Protein AF-A0A069PJU6-F1 (afdb_monomer_lite)

Radius of gyration: 13.44 Å; chains: 1; bounding box: 26×18×38 Å

InterPro domains:
  IPR046569 Protein of unknown function DUF6723 [PF20484] (7-78)

Secondary structure (DSSP, 8-state):
------SGGGEEEEEEEEE-TTS-EEEEEEEEETTT--EEES-TTPPPEEEESSHHHHHHHHHHHHHHHHHHHHHS---

Organism: NCBI:txid60547

Sequence (79 aa):
PPSPGLTPDDFAIYASNRRGAAAEYYGTLKVVRKTDGRLLYPFEGAPTIGPFSSRARATEAAEQLGLTIVMGDIARPEL

Foldseek 3Di:
DDDADQDPVQKDKDWFWDADPVRWIWIDIWMARNVHRDTQPDDVPRDIHDRDNDRVSRRVSRVVVNVVSSVVCNVPNDD

Structure (mmCIF, N/CA/C/O backbone):
data_AF-A0A069PJU6-F1
#
_entry.id   AF-A0A069PJU6-F1
#
loop_
_atom_site.group_PDB
_atom_site.id
_atom_site.type_symbol
_atom_site.label_atom_id
_atom_site.label_alt_id
_atom_site.label_comp_id
_atom_site.label_asym_id
_atom_site.label_entity_id
_atom_site.label_seq_id
_atom_site.pdbx_PDB_ins_code
_atom_site.Cartn_x
_atom_site.Cartn_y
_atom_site.Cartn_z
_atom_site.occupancy
_atom_site.B_iso_or_equiv
_atom_site.auth_seq_id
_atom_site.auth_comp_id
_atom_site.auth_asym_id
_atom_site.auth_atom_id
_atom_site.pdbx_PDB_model_num
ATOM 1 N N . PRO A 1 1 ? -9.761 8.572 18.090 1.00 82.50 1 PRO A N 1
ATOM 2 C CA . PRO A 1 1 ? -8.759 7.838 18.905 1.00 82.50 1 PRO A CA 1
ATOM 3 C C . PRO A 1 1 ? -8.151 6.731 18.037 1.00 82.50 1 PRO A C 1
ATOM 5 O O . PRO A 1 1 ? -8.866 6.278 17.143 1.00 82.50 1 PRO A O 1
ATOM 8 N N . PRO A 1 2 ? -6.888 6.324 18.253 1.00 90.00 2 PRO A N 1
ATOM 9 C CA . PRO A 1 2 ? -6.326 5.172 17.551 1.00 90.00 2 PRO A CA 1
ATOM 10 C C . PRO A 1 2 ? -7.160 3.922 17.859 1.00 90.00 2 PRO A C 1
ATOM 12 O O . PRO A 1 2 ? -7.622 3.739 18.990 1.00 90.00 2 PRO A O 1
ATOM 15 N N . SER A 1 3 ? -7.408 3.102 16.840 1.00 95.50 3 SER A N 1
ATOM 16 C CA . SER A 1 3 ? -8.254 1.912 16.937 1.00 95.50 3 SER A CA 1
ATOM 17 C C . SER A 1 3 ? -7.653 0.811 16.064 1.00 95.50 3 SER A C 1
ATOM 19 O O . SER A 1 3 ? -7.563 0.998 14.851 1.00 95.50 3 SER A O 1
ATOM 21 N N . PRO A 1 4 ? -7.207 -0.318 16.643 1.00 95.25 4 PRO A N 1
ATOM 22 C CA . PRO A 1 4 ? -6.555 -1.375 15.878 1.00 95.25 4 PRO A CA 1
ATOM 23 C C . PRO A 1 4 ? -7.547 -2.079 14.944 1.00 95.25 4 PRO A C 1
ATOM 25 O O . PRO A 1 4 ? -8.727 -2.203 15.268 1.00 95.25 4 PRO A O 1
ATOM 28 N N . GLY A 1 5 ? -7.055 -2.569 13.805 1.00 96.12 5 GLY A N 1
ATOM 29 C CA . GLY A 1 5 ? -7.797 -3.498 12.955 1.00 96.12 5 GLY A CA 1
ATOM 30 C C . GLY A 1 5 ? -7.653 -4.921 13.490 1.00 96.12 5 GLY A C 1
ATOM 31 O O . GLY A 1 5 ? -6.603 -5.275 14.022 1.00 96.12 5 GLY A O 1
ATOM 32 N N . LEU A 1 6 ? -8.700 -5.734 13.369 1.00 96.44 6 LEU A N 1
ATOM 33 C CA . LEU A 1 6 ? -8.723 -7.109 13.885 1.00 96.44 6 LEU A CA 1
ATOM 34 C C . LEU A 1 6 ? -8.743 -8.145 12.761 1.00 96.44 6 LEU A C 1
ATOM 36 O O . LEU A 1 6 ? -8.310 -9.281 12.944 1.00 96.44 6 LEU A O 1
ATOM 40 N N . THR A 1 7 ? -9.253 -7.757 11.597 1.00 97.06 7 THR A N 1
ATOM 41 C CA . THR A 1 7 ? -9.438 -8.623 10.435 1.00 97.06 7 THR A CA 1
ATOM 42 C C . THR A 1 7 ? -8.863 -7.965 9.183 1.00 97.06 7 THR A C 1
ATOM 44 O O . THR A 1 7 ? -8.738 -6.742 9.145 1.00 97.06 7 THR A O 1
ATOM 47 N N . PRO A 1 8 ? -8.530 -8.724 8.122 1.00 96.62 8 PRO A N 1
ATOM 48 C CA . PRO A 1 8 ? -8.091 -8.139 6.852 1.00 96.62 8 PRO A CA 1
ATOM 49 C C . PRO A 1 8 ? -9.093 -7.131 6.272 1.00 96.62 8 PRO A C 1
ATOM 51 O O . PRO A 1 8 ? -8.692 -6.143 5.657 1.00 96.62 8 PRO A O 1
ATOM 54 N N . ASP A 1 9 ? -10.388 -7.347 6.518 1.00 97.69 9 ASP A N 1
ATOM 55 C CA . ASP A 1 9 ? -11.466 -6.442 6.131 1.00 97.69 9 ASP A CA 1
ATOM 56 C C . ASP A 1 9 ? -11.424 -5.097 6.854 1.00 97.69 9 ASP A C 1
ATOM 58 O O . ASP A 1 9 ? -12.097 -4.174 6.414 1.00 97.69 9 ASP A O 1
ATOM 62 N N . ASP A 1 10 ? -10.620 -4.917 7.899 1.00 98.00 10 ASP A N 1
ATOM 63 C CA . ASP A 1 10 ? -10.398 -3.615 8.533 1.00 98.00 10 ASP A CA 1
ATOM 64 C C . ASP A 1 10 ? -9.367 -2.764 7.784 1.00 98.00 10 ASP A C 1
ATOM 66 O O . ASP A 1 10 ? -9.084 -1.636 8.182 1.00 98.00 10 ASP A O 1
ATOM 70 N N . PHE A 1 11 ? -8.828 -3.258 6.669 1.00 98.44 11 PHE A N 1
ATOM 71 C CA . PHE A 1 11 ? -7.780 -2.594 5.907 1.00 98.44 11 PHE A CA 1
ATOM 72 C C . PHE A 1 11 ? -8.191 -2.381 4.451 1.00 98.44 11 PHE A C 1
ATOM 74 O O . PHE A 1 11 ? -9.105 -3.011 3.919 1.00 98.44 11 PHE A O 1
ATOM 81 N N . ALA A 1 12 ? -7.519 -1.443 3.795 1.00 98.44 12 ALA A N 1
ATOM 82 C CA . ALA A 1 12 ? -7.602 -1.230 2.361 1.00 98.44 12 ALA A CA 1
ATOM 83 C C . ALA A 1 12 ? -6.193 -1.283 1.769 1.00 98.44 12 ALA A C 1
ATOM 85 O O . ALA A 1 12 ? -5.338 -0.472 2.133 1.00 98.44 12 ALA A O 1
ATOM 86 N N . ILE A 1 13 ? -5.972 -2.230 0.856 1.00 98.31 13 ILE A N 1
ATOM 87 C CA . ILE A 1 13 ? -4.724 -2.397 0.111 1.00 98.31 13 ILE A CA 1
ATOM 88 C C . ILE A 1 13 ? -4.955 -1.890 -1.311 1.00 98.31 13 ILE A C 1
ATOM 90 O O . ILE A 1 13 ? -5.800 -2.408 -2.037 1.00 98.31 13 ILE A O 1
ATOM 94 N N . TYR A 1 14 ? -4.176 -0.896 -1.720 1.00 98.31 14 TYR A N 1
ATOM 95 C CA . TYR A 1 14 ? -4.133 -0.407 -3.091 1.00 98.31 14 TYR A CA 1
ATOM 96 C C . TYR A 1 14 ? -2.760 -0.729 -3.666 1.00 98.31 14 TYR A C 1
ATOM 98 O O . TYR A 1 14 ? -1.788 -0.013 -3.417 1.00 98.31 14 TYR A O 1
ATOM 106 N N . ALA A 1 15 ? -2.684 -1.823 -4.414 1.00 98.00 15 ALA A N 1
ATOM 107 C CA . ALA A 1 15 ? -1.487 -2.227 -5.131 1.00 98.00 15 ALA A CA 1
ATOM 108 C C . ALA A 1 15 ? -1.612 -1.857 -6.611 1.00 98.00 15 ALA A C 1
ATOM 110 O O . ALA A 1 15 ? -2.655 -2.022 -7.240 1.00 98.00 15 ALA A O 1
ATOM 111 N N . SER A 1 16 ? -0.536 -1.328 -7.173 1.00 97.62 16 SER A N 1
ATOM 112 C CA . SER A 1 16 ? -0.414 -1.036 -8.596 1.00 97.62 16 SER A CA 1
ATOM 113 C C . SER A 1 16 ? 1.064 -1.081 -8.979 1.00 97.62 16 SER A C 1
ATOM 115 O O . SER A 1 16 ? 1.918 -1.467 -8.181 1.00 97.62 16 SER A O 1
ATOM 117 N N . ASN A 1 17 ? 1.382 -0.711 -10.209 1.00 97.00 17 ASN A N 1
ATOM 118 C CA . ASN A 1 17 ? 2.750 -0.563 -10.668 1.00 97.00 17 ASN A CA 1
ATOM 119 C C . ASN A 1 17 ? 2.926 0.763 -11.406 1.00 97.00 17 ASN A C 1
ATOM 121 O O . ASN A 1 17 ? 1.988 1.326 -11.970 1.00 97.00 17 ASN A O 1
ATOM 125 N N . ARG A 1 18 ? 4.169 1.236 -11.442 1.00 95.81 18 ARG A N 1
ATOM 126 C CA . ARG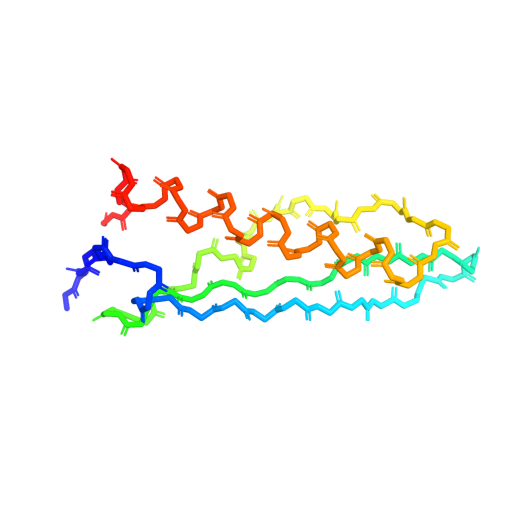 A 1 18 ? 4.615 2.328 -12.304 1.00 95.81 18 ARG A CA 1
ATOM 127 C C . ARG A 1 18 ? 5.791 1.867 -13.154 1.00 95.81 18 ARG A C 1
ATOM 129 O O . ARG A 1 18 ? 6.603 1.051 -12.718 1.00 95.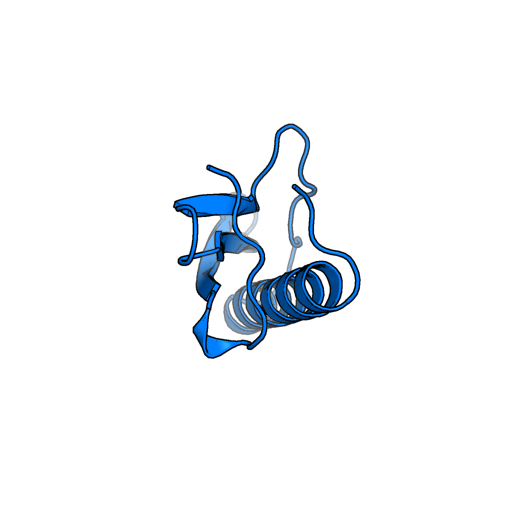81 18 ARG A O 1
ATOM 136 N N . ARG A 1 19 ? 5.903 2.414 -14.363 1.00 95.19 19 ARG A N 1
ATOM 137 C CA . ARG A 1 19 ? 7.048 2.177 -15.249 1.00 95.19 19 ARG A CA 1
ATOM 138 C C . ARG A 1 19 ? 8.174 3.161 -14.918 1.00 95.19 19 ARG A C 1
ATOM 140 O O . ARG A 1 19 ? 7.921 4.356 -14.797 1.00 95.19 19 ARG A O 1
ATOM 147 N N . GLY A 1 20 ? 9.391 2.652 -14.766 1.00 92.00 20 GLY A N 1
ATOM 148 C CA . GLY A 1 20 ? 10.620 3.434 -14.652 1.00 92.00 20 GLY A CA 1
ATOM 149 C C . GLY A 1 20 ? 11.175 3.870 -16.010 1.00 92.00 20 GLY A C 1
ATOM 150 O O . GLY A 1 20 ? 10.648 3.511 -17.065 1.00 92.00 20 GLY A O 1
ATOM 151 N N . ALA A 1 21 ? 12.269 4.633 -15.985 1.00 87.31 21 ALA A N 1
ATOM 152 C CA . ALA A 1 21 ? 12.887 5.190 -17.190 1.00 87.31 21 ALA A CA 1
ATOM 153 C C . ALA A 1 21 ? 13.541 4.121 -18.089 1.00 87.31 21 ALA A C 1
ATOM 155 O O . ALA A 1 21 ? 13.466 4.225 -19.311 1.00 87.31 21 ALA A O 1
ATOM 156 N N . ALA A 1 22 ? 14.117 3.062 -17.512 1.00 87.44 22 ALA A N 1
ATOM 157 C CA . ALA A 1 22 ? 14.859 2.026 -18.239 1.00 87.44 22 ALA A CA 1
ATOM 158 C C . ALA A 1 22 ? 14.021 0.767 -18.545 1.00 87.44 22 ALA A C 1
ATOM 160 O O . ALA A 1 22 ? 14.519 -0.352 -18.505 1.00 87.44 22 ALA A O 1
ATOM 161 N N . ALA A 1 23 ? 12.722 0.936 -18.826 1.00 85.31 23 ALA A N 1
ATOM 162 C CA . ALA A 1 23 ? 11.760 -0.161 -19.016 1.00 85.31 23 ALA A CA 1
ATOM 163 C C . ALA A 1 23 ? 11.584 -1.106 -17.805 1.00 85.31 23 ALA A C 1
ATOM 165 O O . ALA A 1 23 ? 10.967 -2.162 -17.931 1.00 85.31 23 ALA A O 1
ATOM 166 N N . GLU A 1 24 ? 12.047 -0.687 -16.631 1.00 95.31 24 GLU A N 1
ATOM 167 C CA . GLU A 1 24 ? 11.795 -1.340 -15.349 1.00 95.31 24 GLU A CA 1
ATOM 168 C C . GLU A 1 24 ? 10.379 -1.040 -14.847 1.00 95.31 24 GLU A C 1
ATOM 170 O O . GLU A 1 24 ? 9.752 -0.045 -15.225 1.00 95.31 24 GLU A O 1
ATOM 175 N N . TYR A 1 25 ? 9.880 -1.881 -13.951 1.00 97.00 25 TYR A N 1
ATOM 176 C CA . TYR A 1 25 ? 8.605 -1.692 -13.273 1.00 97.00 25 TYR A CA 1
ATOM 177 C C . TYR A 1 25 ? 8.805 -1.676 -11.766 1.00 97.00 25 TYR A C 1
ATOM 179 O O . TYR A 1 25 ? 9.544 -2.490 -11.222 1.00 97.00 25 TYR A O 1
ATOM 187 N N . TYR A 1 26 ? 8.118 -0.766 -11.092 1.00 97.69 26 TYR A N 1
ATOM 188 C CA . TYR A 1 26 ? 8.138 -0.646 -9.640 1.00 97.69 26 TYR A CA 1
ATOM 189 C C . TYR A 1 26 ? 6.724 -0.812 -9.114 1.00 97.69 26 TYR A C 1
ATOM 191 O O . TYR A 1 26 ? 5.795 -0.201 -9.646 1.00 97.69 26 TYR A O 1
ATOM 199 N N . GLY A 1 27 ? 6.564 -1.619 -8.072 1.00 97.88 27 GLY A N 1
ATOM 200 C CA . GLY A 1 27 ? 5.317 -1.710 -7.333 1.00 97.88 27 GLY A CA 1
ATOM 201 C C . GLY A 1 27 ? 5.026 -0.381 -6.641 1.00 97.88 27 GLY A C 1
ATOM 202 O O . GLY A 1 27 ? 5.924 0.288 -6.125 1.00 97.88 27 GLY A O 1
ATOM 203 N N . THR A 1 28 ? 3.763 0.013 -6.642 1.00 97.88 28 THR A N 1
ATOM 204 C CA . THR A 1 28 ? 3.250 1.122 -5.841 1.00 97.88 28 THR A CA 1
ATOM 205 C C . THR A 1 28 ? 2.209 0.557 -4.899 1.00 97.88 28 THR A C 1
ATOM 207 O O . THR A 1 28 ? 1.314 -0.161 -5.342 1.00 97.88 28 THR A O 1
ATOM 210 N N . LEU A 1 29 ? 2.316 0.891 -3.622 1.00 98.62 29 LEU A N 1
ATOM 211 C CA . LEU A 1 29 ? 1.457 0.350 -2.585 1.00 98.62 29 LEU A CA 1
ATOM 212 C C . LEU A 1 29 ? 0.931 1.486 -1.715 1.00 98.62 29 LEU A C 1
ATOM 214 O O . LEU A 1 29 ? 1.666 2.415 -1.381 1.00 98.62 29 LEU A O 1
ATOM 218 N N . LYS A 1 30 ? -0.337 1.384 -1.329 1.00 98.44 30 LYS A N 1
ATOM 219 C CA . LYS A 1 30 ? -0.930 2.143 -0.233 1.00 98.44 30 LYS A CA 1
ATOM 220 C C . LYS A 1 30 ? -1.720 1.187 0.653 1.00 98.44 30 LYS A C 1
ATOM 222 O O . LYS A 1 30 ? -2.555 0.446 0.144 1.00 98.44 30 LYS A O 1
ATOM 227 N N . VAL A 1 31 ? -1.473 1.222 1.959 1.00 98.31 31 VAL A N 1
ATOM 228 C CA . VAL A 1 31 ? -2.200 0.428 2.958 1.00 98.31 31 VAL A CA 1
ATOM 229 C C . VAL A 1 31 ? -2.801 1.372 3.986 1.00 98.31 31 VAL A C 1
ATOM 231 O O . VAL A 1 31 ? -2.085 2.179 4.579 1.00 98.31 31 VAL A O 1
ATOM 234 N N . VAL A 1 32 ? -4.115 1.288 4.183 1.00 98.06 32 VAL A N 1
ATOM 235 C CA . VAL A 1 32 ? -4.856 2.109 5.149 1.00 98.06 32 VAL A CA 1
ATOM 236 C C . VAL A 1 32 ? -5.608 1.201 6.108 1.00 98.06 32 VAL A C 1
ATOM 238 O O . VAL A 1 32 ? -6.341 0.324 5.656 1.00 98.06 32 VAL A O 1
ATOM 241 N N . ARG A 1 33 ? -5.473 1.439 7.412 1.00 98.12 33 ARG A N 1
ATOM 242 C CA . ARG A 1 33 ? -6.344 0.865 8.437 1.00 98.12 33 ARG A CA 1
ATOM 243 C C . ARG A 1 33 ? -7.624 1.701 8.502 1.00 98.12 33 ARG A C 1
ATOM 245 O O . ARG A 1 33 ? -7.579 2.911 8.696 1.00 98.12 33 ARG A O 1
ATOM 252 N N . LYS A 1 34 ? -8.779 1.082 8.273 1.00 98.00 34 LYS A N 1
ATOM 253 C CA . LYS A 1 34 ? -10.076 1.765 8.133 1.00 98.00 34 LYS A CA 1
ATOM 254 C C . LYS A 1 34 ? -10.704 2.142 9.474 1.00 98.00 34 LYS A C 1
ATOM 256 O O . LYS A 1 34 ? -11.479 3.090 9.512 1.00 98.00 34 LYS A O 1
ATOM 261 N N . T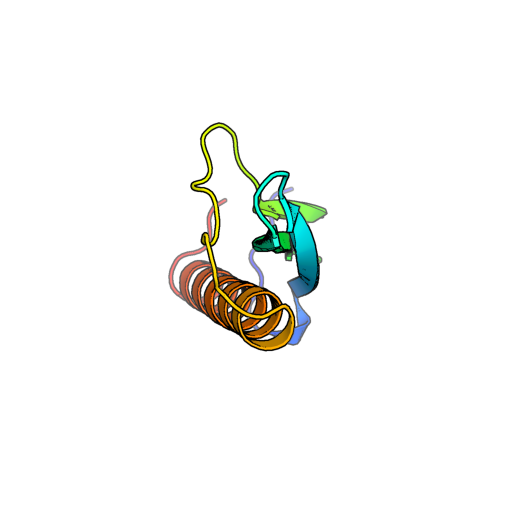HR A 1 35 ? -10.367 1.431 10.548 1.00 97.31 35 THR A N 1
ATOM 262 C CA . THR A 1 35 ? -10.907 1.645 11.904 1.00 97.31 35 THR A CA 1
ATOM 263 C C . THR A 1 35 ? -10.561 3.019 12.475 1.00 97.31 35 THR A C 1
ATOM 265 O O . THR A 1 35 ? -11.366 3.606 13.193 1.00 97.31 35 THR A O 1
ATOM 268 N N . ASP A 1 36 ? -9.388 3.554 12.136 1.00 96.44 36 ASP A N 1
ATOM 269 C CA . ASP A 1 36 ? -8.913 4.873 12.573 1.00 96.44 36 ASP A CA 1
ATOM 270 C C . ASP A 1 36 ? -8.375 5.751 11.428 1.00 96.44 36 ASP A C 1
ATOM 272 O O . ASP A 1 36 ? -7.923 6.872 11.663 1.00 96.44 36 ASP A O 1
ATOM 276 N N . GLY A 1 37 ? -8.443 5.272 10.182 1.00 95.56 37 GLY A N 1
ATOM 277 C CA . GLY A 1 37 ? -7.956 5.983 9.000 1.00 95.56 37 GLY A CA 1
ATOM 278 C C . GLY A 1 37 ? -6.430 6.045 8.886 1.00 95.56 37 GLY A C 1
ATOM 279 O O . GLY A 1 37 ? -5.922 6.796 8.048 1.00 95.56 37 GLY A O 1
ATOM 280 N N . ARG A 1 38 ? -5.682 5.291 9.705 1.00 95.88 38 ARG A N 1
ATOM 281 C CA . ARG A 1 38 ? -4.216 5.332 9.730 1.00 95.88 38 ARG A CA 1
ATOM 282 C C . ARG A 1 38 ? -3.624 4.849 8.407 1.00 95.88 38 ARG A C 1
ATOM 284 O O . ARG A 1 38 ? -3.935 3.764 7.915 1.00 95.88 38 ARG A O 1
ATOM 291 N N . LEU A 1 39 ? -2.719 5.646 7.843 1.00 96.75 39 LEU A N 1
ATOM 292 C CA . LEU A 1 39 ? -1.889 5.251 6.708 1.00 96.75 39 LEU A CA 1
ATOM 293 C C . LEU A 1 39 ? -0.718 4.406 7.223 1.00 96.75 39 LEU A C 1
ATOM 295 O O . LEU A 1 39 ? 0.164 4.933 7.893 1.00 96.75 39 LEU A O 1
ATOM 299 N N . LEU A 1 40 ? -0.715 3.110 6.913 1.00 96.31 40 LEU A N 1
ATOM 300 C CA . LEU A 1 40 ? 0.362 2.190 7.303 1.00 96.31 40 LEU A CA 1
ATOM 301 C C . LEU A 1 40 ? 1.484 2.147 6.265 1.00 96.31 40 LEU A C 1
ATOM 303 O O . LEU A 1 40 ? 2.643 1.914 6.592 1.00 96.31 40 LEU A O 1
ATOM 307 N N . TYR A 1 41 ? 1.146 2.374 4.995 1.00 97.06 41 TYR A N 1
ATOM 308 C CA . TYR A 1 41 ? 2.123 2.460 3.917 1.00 97.06 41 TYR A CA 1
ATOM 309 C C . TYR A 1 41 ? 1.608 3.390 2.807 1.00 97.06 41 TYR A C 1
ATOM 311 O O . TYR A 1 41 ? 0.418 3.327 2.483 1.00 97.06 41 TYR A O 1
ATOM 319 N N . PRO A 1 42 ? 2.469 4.205 2.174 1.00 96.62 42 PRO A N 1
ATOM 320 C CA . PRO A 1 42 ? 3.879 4.394 2.510 1.00 96.62 42 PRO A CA 1
ATOM 321 C C . PRO A 1 42 ? 4.049 5.241 3.776 1.00 96.62 42 PRO A C 1
ATOM 323 O O . PRO A 1 42 ? 3.226 6.102 4.074 1.00 96.62 42 PRO A O 1
ATOM 326 N N . PHE A 1 43 ? 5.147 5.005 4.484 1.00 92.94 43 PHE A N 1
ATOM 327 C CA . PHE A 1 43 ? 5.668 5.889 5.524 1.00 92.94 43 PHE A CA 1
ATOM 328 C C . PHE A 1 43 ? 6.936 6.591 5.015 1.00 92.94 43 PHE A C 1
ATOM 330 O O . PHE A 1 43 ? 7.464 6.263 3.947 1.00 92.94 43 PHE A O 1
ATOM 337 N N . GLU A 1 44 ? 7.419 7.583 5.758 1.00 93.06 44 GLU A N 1
ATOM 338 C CA . GLU A 1 44 ? 8.640 8.302 5.397 1.00 93.06 44 GLU 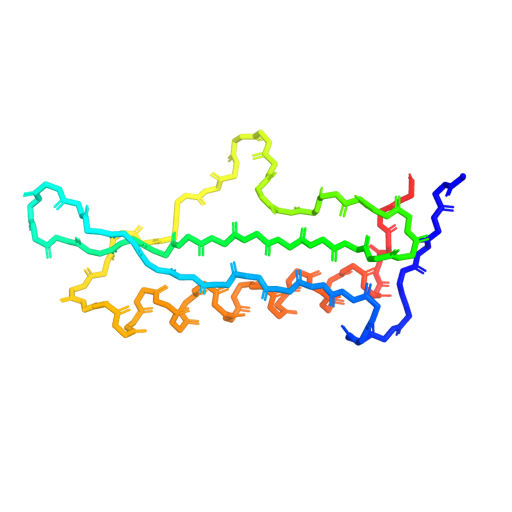A CA 1
ATOM 339 C C . GLU A 1 44 ? 9.846 7.348 5.341 1.00 93.06 44 GLU A C 1
ATOM 341 O O . GLU A 1 44 ? 10.149 6.650 6.303 1.00 93.06 44 GLU A O 1
ATOM 346 N N . GLY A 1 45 ? 10.525 7.290 4.192 1.00 93.75 45 GLY A N 1
ATOM 347 C CA . GLY A 1 45 ? 11.649 6.370 3.980 1.00 93.75 45 GLY A CA 1
ATOM 348 C C . GLY A 1 45 ? 11.252 4.933 3.623 1.00 93.75 45 GLY A C 1
ATOM 349 O O . GLY A 1 45 ? 12.122 4.065 3.573 1.00 93.75 45 GLY A O 1
ATOM 350 N N . ALA A 1 46 ? 9.971 4.663 3.342 1.00 93.94 46 ALA A N 1
ATOM 351 C CA . ALA A 1 46 ? 9.533 3.348 2.887 1.00 93.94 46 ALA A CA 1
ATOM 352 C C . ALA A 1 46 ? 10.322 2.882 1.640 1.00 93.94 46 ALA A C 1
ATOM 354 O O . ALA A 1 46 ? 10.484 3.653 0.685 1.00 93.94 46 ALA A O 1
ATOM 355 N N . PRO A 1 47 ? 10.806 1.624 1.618 1.00 93.00 47 PRO A N 1
ATOM 356 C CA . PRO A 1 47 ? 11.629 1.123 0.526 1.00 93.00 47 PRO A CA 1
ATOM 357 C C . PRO A 1 47 ? 10.822 1.028 -0.767 1.00 93.00 47 PRO A C 1
ATOM 359 O O . PRO A 1 47 ? 9.614 0.786 -0.759 1.00 93.00 47 PRO A O 1
ATOM 362 N N . THR A 1 48 ? 11.510 1.176 -1.895 1.00 94.81 48 THR A N 1
ATOM 363 C CA . THR A 1 48 ? 10.909 0.968 -3.214 1.00 94.81 48 THR A CA 1
ATOM 364 C C . THR A 1 48 ? 10.662 -0.520 -3.459 1.00 94.81 48 THR A C 1
ATOM 366 O O . THR A 1 48 ? 11.482 -1.365 -3.112 1.00 94.81 48 THR A O 1
ATOM 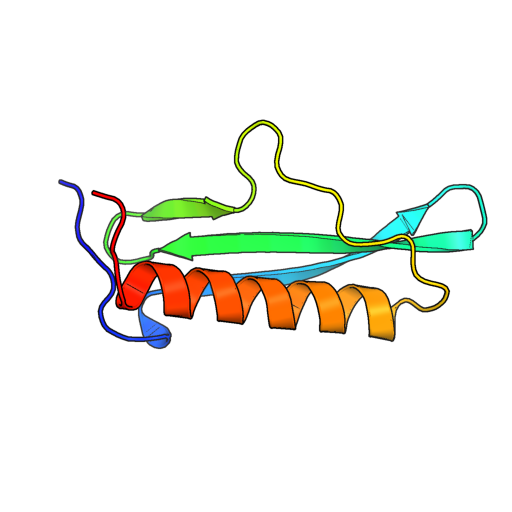369 N N . ILE A 1 49 ? 9.534 -0.847 -4.090 1.00 97.12 49 ILE A N 1
ATOM 370 C CA . ILE A 1 49 ? 9.167 -2.227 -4.425 1.00 97.12 49 ILE A CA 1
ATOM 371 C C . ILE A 1 49 ? 9.661 -2.507 -5.848 1.00 97.12 49 ILE A C 1
ATOM 373 O O . ILE A 1 49 ? 9.003 -2.133 -6.819 1.00 97.12 49 ILE A O 1
ATOM 377 N N . GLY A 1 50 ? 10.844 -3.108 -5.986 1.00 95.75 50 GLY A N 1
ATOM 378 C CA . GLY A 1 50 ? 11.489 -3.390 -7.276 1.00 95.75 50 GLY A CA 1
ATOM 379 C C . GLY A 1 50 ? 12.919 -2.845 -7.362 1.00 95.75 50 GLY A C 1
ATOM 380 O O . GLY A 1 50 ? 13.500 -2.518 -6.328 1.00 95.75 50 GLY A O 1
ATOM 381 N N . PRO A 1 51 ? 13.496 -2.725 -8.573 1.00 96.12 51 PRO A N 1
ATOM 382 C CA . PRO A 1 51 ? 12.857 -2.875 -9.887 1.00 96.12 51 PRO A CA 1
ATOM 383 C C . PRO A 1 51 ? 12.478 -4.320 -10.254 1.00 96.12 51 PRO A C 1
ATOM 385 O O . PRO A 1 51 ? 13.074 -5.283 -9.780 1.00 96.12 51 PRO A O 1
ATOM 388 N N . PHE A 1 52 ? 11.504 -4.463 -11.154 1.00 96.25 52 PHE A N 1
ATOM 389 C CA . PHE A 1 52 ? 11.087 -5.722 -11.777 1.00 96.25 52 PHE A CA 1
ATOM 390 C C . PHE A 1 52 ? 11.096 -5.619 -13.304 1.00 96.25 52 PHE A C 1
ATOM 392 O O . PHE A 1 52 ? 10.862 -4.555 -13.875 1.00 96.25 52 PHE A O 1
ATOM 399 N N . SER A 1 53 ? 11.274 -6.757 -13.977 1.00 93.62 53 SER A N 1
ATOM 400 C CA . SER A 1 53 ? 11.236 -6.860 -15.444 1.00 93.62 53 SER A CA 1
ATOM 401 C C . SER A 1 53 ? 9.819 -6.908 -16.037 1.00 93.62 53 SER A C 1
ATOM 403 O O . SER A 1 53 ? 9.657 -6.820 -17.252 1.00 93.62 53 SER A O 1
ATOM 405 N N . SER A 1 54 ? 8.775 -7.030 -15.207 1.00 95.94 54 SER A N 1
ATOM 406 C CA . SER A 1 54 ? 7.375 -7.126 -15.644 1.00 95.94 54 SER A CA 1
ATOM 407 C C . SER A 1 54 ? 6.428 -6.340 -14.734 1.00 95.94 54 SER A C 1
ATOM 409 O O . SER A 1 54 ? 6.582 -6.349 -13.512 1.00 95.94 54 SER A O 1
ATOM 411 N N . ARG A 1 55 ? 5.397 -5.726 -15.335 1.00 95.94 55 ARG A N 1
ATOM 412 C CA . ARG A 1 55 ? 4.295 -5.048 -14.623 1.00 95.94 55 ARG A CA 1
ATOM 413 C C . ARG A 1 55 ? 3.587 -5.980 -13.648 1.00 95.94 55 ARG A C 1
ATOM 415 O O . ARG A 1 55 ? 3.308 -5.577 -12.527 1.00 95.94 55 ARG A O 1
ATOM 422 N N . ALA A 1 56 ? 3.328 -7.217 -14.077 1.00 97.00 56 ALA A N 1
ATOM 423 C CA . ALA A 1 56 ? 2.611 -8.200 -13.272 1.00 97.00 56 ALA A CA 1
ATOM 424 C C . ALA A 1 56 ? 3.393 -8.546 -11.997 1.00 97.00 56 ALA A C 1
ATOM 426 O O . ALA A 1 56 ? 2.836 -8.478 -10.910 1.00 97.00 56 ALA A O 1
ATOM 427 N N . ARG A 1 57 ? 4.707 -8.790 -12.120 1.00 97.25 57 ARG A N 1
ATOM 428 C CA . ARG A 1 57 ? 5.608 -9.018 -10.975 1.00 97.25 57 ARG A CA 1
ATOM 429 C C . ARG A 1 57 ? 5.641 -7.826 -10.017 1.00 97.25 57 ARG A C 1
ATOM 431 O O . ARG A 1 57 ? 5.658 -8.020 -8.810 1.00 97.25 57 ARG A O 1
ATOM 438 N N . ALA A 1 58 ? 5.646 -6.603 -10.548 1.00 97.81 58 ALA A N 1
ATOM 439 C CA . ALA A 1 58 ? 5.646 -5.394 -9.730 1.00 97.81 58 ALA A CA 1
ATOM 440 C C . ALA A 1 58 ? 4.348 -5.223 -8.924 1.00 97.81 58 ALA A C 1
ATOM 442 O O . ALA A 1 58 ? 4.407 -4.858 -7.751 1.00 97.81 58 ALA A O 1
ATOM 443 N N . THR A 1 59 ? 3.192 -5.503 -9.535 1.00 98.00 59 THR A N 1
ATOM 444 C CA . THR A 1 59 ? 1.899 -5.481 -8.837 1.00 98.00 59 THR A CA 1
ATOM 445 C C . THR A 1 59 ? 1.796 -6.612 -7.815 1.00 98.00 59 THR A C 1
ATOM 447 O O . THR A 1 59 ? 1.480 -6.329 -6.667 1.00 98.00 59 THR A O 1
ATOM 450 N N . GLU A 1 60 ? 2.150 -7.847 -8.181 1.00 98.19 60 GLU A N 1
ATOM 451 C CA . GLU A 1 60 ? 2.138 -9.005 -7.272 1.00 98.19 60 GLU A CA 1
ATOM 452 C C . GLU A 1 60 ? 3.021 -8.762 -6.037 1.00 98.19 60 GLU A C 1
ATOM 454 O O . GLU A 1 60 ? 2.597 -8.989 -4.905 1.00 98.19 60 GLU A O 1
ATOM 459 N N . ALA A 1 61 ? 4.225 -8.210 -6.222 1.00 98.12 61 ALA A N 1
ATOM 460 C CA . ALA A 1 61 ? 5.104 -7.860 -5.108 1.00 98.12 61 ALA A CA 1
ATOM 461 C C . ALA A 1 61 ? 4.501 -6.775 -4.195 1.00 98.12 61 ALA A C 1
ATOM 463 O O . ALA A 1 61 ? 4.669 -6.828 -2.975 1.00 98.12 61 ALA A O 1
ATOM 464 N N . ALA A 1 62 ? 3.786 -5.796 -4.764 1.00 98.50 62 ALA A N 1
ATOM 465 C CA . ALA A 1 62 ? 3.074 -4.787 -3.983 1.00 98.50 62 ALA A CA 1
ATOM 466 C C . ALA A 1 62 ? 1.891 -5.389 -3.204 1.00 98.50 62 ALA A C 1
ATOM 468 O O . ALA A 1 62 ? 1.699 -5.043 -2.039 1.00 98.50 62 ALA A O 1
ATOM 469 N N . GLU A 1 63 ? 1.140 -6.315 -3.801 1.00 98.25 63 GLU A N 1
ATOM 470 C CA . GLU A 1 63 ? 0.049 -7.043 -3.138 1.00 98.25 63 GLU A CA 1
ATOM 471 C C . GLU A 1 63 ? 0.568 -7.881 -1.964 1.00 98.25 63 GLU A C 1
ATOM 473 O O . GLU A 1 63 ? 0.059 -7.766 -0.849 1.00 98.25 63 GLU A O 1
ATOM 478 N N . GLN A 1 64 ? 1.629 -8.664 -2.181 1.00 98.31 64 GLN A N 1
ATOM 479 C CA . GLN A 1 64 ? 2.248 -9.496 -1.144 1.00 98.31 64 GLN A CA 1
ATOM 480 C C . GLN A 1 64 ? 2.784 -8.668 0.028 1.00 98.31 64 GLN A C 1
ATOM 482 O O . GLN A 1 64 ? 2.581 -9.029 1.192 1.00 98.31 64 GLN A O 1
ATOM 487 N N . LEU A 1 65 ? 3.436 -7.536 -0.258 1.00 98.19 65 LEU A N 1
ATOM 488 C CA . LEU A 1 65 ? 3.876 -6.616 0.787 1.00 98.19 65 LEU A CA 1
ATOM 489 C C . LEU A 1 65 ? 2.681 -6.033 1.553 1.00 98.19 65 LEU A C 1
ATOM 491 O O . LEU A 1 65 ? 2.713 -5.993 2.780 1.00 98.19 65 LEU A O 1
ATOM 495 N N . GLY A 1 66 ? 1.612 -5.637 0.856 1.00 98.06 66 GLY A N 1
ATOM 496 C CA . GLY A 1 66 ? 0.388 -5.139 1.484 1.00 98.06 66 GLY A CA 1
ATOM 497 C C . GLY A 1 66 ? -0.225 -6.144 2.459 1.00 98.06 66 GLY A C 1
ATOM 498 O O . GLY A 1 66 ? -0.524 -5.789 3.597 1.00 98.06 66 GLY A O 1
ATOM 499 N N . LEU A 1 67 ? -0.334 -7.411 2.049 1.00 98.19 67 LEU A N 1
ATOM 500 C CA . LEU A 1 67 ? -0.814 -8.497 2.909 1.00 98.19 67 LEU A CA 1
ATOM 501 C C . LEU A 1 67 ? 0.092 -8.700 4.129 1.00 98.19 67 LEU A C 1
ATOM 503 O O . LEU A 1 67 ? -0.400 -8.874 5.241 1.00 98.19 67 LEU A O 1
ATOM 507 N N . THR A 1 68 ? 1.411 -8.630 3.935 1.00 97.81 68 THR A N 1
ATOM 508 C CA . THR A 1 68 ? 2.394 -8.773 5.020 1.00 97.81 68 THR A CA 1
ATOM 509 C C . THR A 1 68 ? 2.244 -7.660 6.058 1.00 97.81 68 THR A C 1
ATOM 511 O O . THR A 1 68 ? 2.266 -7.935 7.256 1.00 97.81 68 THR A O 1
ATOM 514 N N . ILE A 1 69 ? 2.038 -6.416 5.613 1.00 97.38 69 ILE A N 1
ATOM 515 C CA . ILE A 1 69 ? 1.807 -5.260 6.491 1.00 97.38 69 ILE A CA 1
ATOM 516 C C . ILE A 1 69 ? 0.504 -5.428 7.274 1.00 97.38 69 ILE A C 1
ATOM 518 O O . ILE A 1 69 ? 0.509 -5.251 8.486 1.00 97.38 69 ILE A O 1
ATOM 522 N N . VAL A 1 70 ? -0.590 -5.824 6.614 1.00 98.00 70 VAL A N 1
ATOM 523 C CA . VAL A 1 70 ? -1.881 -6.060 7.283 1.00 98.00 70 VAL A CA 1
ATOM 524 C C . VAL A 1 70 ? -1.770 -7.161 8.339 1.00 98.00 70 VAL A C 1
ATOM 526 O O . VAL A 1 70 ? -2.216 -6.975 9.466 1.00 98.00 70 VAL A O 1
ATOM 529 N N . MET A 1 71 ? -1.134 -8.290 8.018 1.00 98.06 71 MET A N 1
ATOM 530 C CA . MET A 1 71 ? -0.920 -9.371 8.989 1.00 98.06 71 MET A CA 1
ATOM 531 C C . MET A 1 71 ? -0.021 -8.939 10.151 1.00 98.06 71 MET A C 1
ATOM 533 O O . MET A 1 71 ? -0.287 -9.295 11.299 1.00 98.06 71 MET A O 1
ATOM 537 N N . GLY A 1 72 ? 1.027 -8.162 9.867 1.00 97.44 72 GLY A N 1
ATOM 538 C CA . GLY A 1 72 ? 1.906 -7.596 10.887 1.00 97.44 72 GLY A CA 1
ATOM 539 C C . GLY A 1 72 ? 1.156 -6.675 11.844 1.00 97.44 72 GLY A C 1
ATOM 540 O O . GLY A 1 72 ? 1.303 -6.816 13.056 1.00 97.44 72 GLY A O 1
ATOM 541 N N . ASP A 1 73 ? 0.311 -5.801 11.300 1.00 97.25 73 ASP A N 1
ATOM 542 C CA . ASP A 1 73 ? -0.480 -4.854 12.077 1.00 97.25 73 ASP A CA 1
ATOM 543 C C . ASP A 1 73 ? -1.573 -5.541 12.904 1.00 97.25 73 ASP A C 1
ATOM 545 O O . ASP A 1 73 ? -1.741 -5.218 14.070 1.00 97.25 73 ASP A O 1
ATOM 549 N N . ILE A 1 74 ? -2.263 -6.555 12.371 1.00 97.25 74 ILE A N 1
ATOM 550 C CA . ILE A 1 74 ? -3.220 -7.351 13.162 1.00 97.25 74 ILE A CA 1
ATOM 551 C C . ILE A 1 74 ? -2.510 -8.058 14.326 1.00 97.25 74 ILE A C 1
ATOM 553 O O . ILE A 1 74 ? -3.023 -8.095 15.444 1.00 97.25 74 ILE A O 1
ATOM 557 N N . ALA A 1 75 ? -1.324 -8.624 14.082 1.00 97.62 75 ALA A N 1
ATOM 558 C CA . ALA A 1 75 ? -0.575 -9.342 15.109 1.00 97.62 75 ALA A CA 1
ATOM 559 C C . ALA A 1 75 ? -0.001 -8.407 16.187 1.00 97.62 75 ALA A C 1
ATOM 561 O O . ALA A 1 75 ? 0.073 -8.786 17.358 1.00 97.62 75 ALA A O 1
ATOM 562 N N . ARG A 1 76 ? 0.451 -7.212 15.794 1.00 96.12 76 ARG A N 1
ATOM 563 C CA . ARG A 1 76 ? 1.054 -6.198 16.669 1.00 96.12 76 ARG A CA 1
ATOM 564 C C . ARG A 1 76 ? 0.640 -4.798 16.194 1.00 96.12 76 ARG A C 1
ATOM 566 O O . ARG A 1 76 ? 1.414 -4.164 15.478 1.00 96.12 76 ARG A O 1
ATOM 573 N N . PRO A 1 77 ? -0.551 -4.317 16.595 1.00 92.38 77 PRO A N 1
ATOM 574 C CA . PRO A 1 77 ? -1.077 -3.058 16.087 1.00 92.38 77 PRO A CA 1
ATOM 575 C C . PRO A 1 77 ? -0.229 -1.865 16.495 1.00 92.38 77 PRO A C 1
ATOM 577 O O . PRO A 1 77 ? 0.118 -1.708 17.667 1.00 92.38 77 PRO A O 1
ATOM 580 N N . GLU A 1 78 ? 0.038 -0.977 15.543 1.00 82.19 78 GLU A N 1
ATOM 581 C CA . GLU A 1 78 ? 0.609 0.327 15.863 1.00 82.19 78 GLU A CA 1
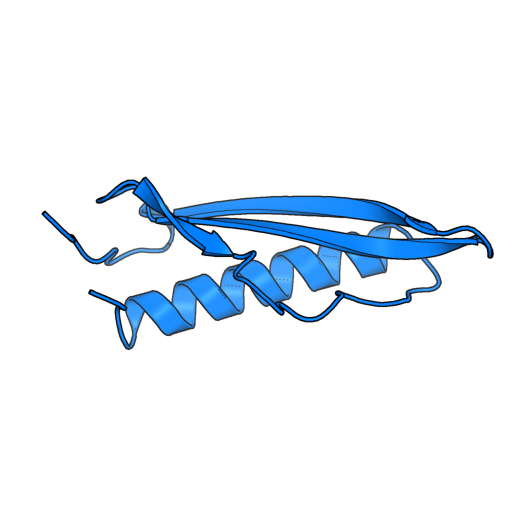ATOM 582 C C . GLU A 1 78 ? -0.500 1.283 16.336 1.00 82.19 78 GLU A C 1
ATOM 584 O O . GLU A 1 78 ? -1.408 1.619 15.561 1.00 82.19 78 GLU A O 1
ATOM 589 N N . LEU A 1 79 ? -0.446 1.721 17.597 1.00 84.50 79 LEU A N 1
ATOM 590 C CA . LEU A 1 79 ? -1.424 2.623 18.225 1.00 84.50 79 LEU A CA 1
ATOM 591 C C . LEU A 1 79 ? -0.800 3.968 18.581 1.00 84.50 79 LEU A C 1
ATOM 593 O O . LEU A 1 79 ? 0.345 3.973 19.079 1.00 84.50 79 LEU A O 1
#

pLDDT: mean 95.77, std 3.61, range [82.19, 98.62]